Protein AF-A0A068YM11-F1 (afdb_monomer)

Structure (mmCIF, N/CA/C/O backbone):
data_AF-A0A068YM11-F1
#
_entry.id   AF-A0A068YM11-F1
#
loop_
_atom_site.group_PDB
_atom_site.id
_atom_site.type_symbol
_atom_site.label_atom_id
_atom_site.label_alt_id
_atom_site.label_comp_id
_atom_site.label_asym_id
_atom_site.label_entity_id
_atom_site.label_seq_id
_atom_site.pdbx_PDB_ins_code
_atom_site.Cartn_x
_atom_site.Cartn_y
_atom_site.Cartn_z
_atom_site.occupancy
_atom_site.B_iso_or_equiv
_atom_site.auth_seq_id
_atom_site.auth_comp_id
_atom_site.auth_asym_id
_atom_site.auth_atom_id
_atom_site.pdbx_PDB_model_num
ATOM 1 N N . MET A 1 1 ? 10.475 -31.196 48.886 1.00 46.16 1 MET A N 1
ATOM 2 C CA . MET A 1 1 ? 10.702 -30.711 47.508 1.00 46.16 1 MET A CA 1
ATOM 3 C C . MET A 1 1 ? 10.132 -31.759 46.570 1.00 46.16 1 MET A C 1
ATOM 5 O O . MET A 1 1 ? 10.694 -32.841 46.509 1.00 46.16 1 MET A O 1
ATOM 9 N N . GLN A 1 2 ? 8.994 -31.504 45.926 1.00 43.00 2 GLN A N 1
ATOM 10 C CA . GLN A 1 2 ? 8.419 -32.432 44.950 1.00 43.00 2 GLN A CA 1
ATOM 11 C C . GLN A 1 2 ? 8.172 -31.637 43.672 1.00 43.00 2 GLN A C 1
ATOM 13 O O . GLN A 1 2 ? 7.210 -30.885 43.563 1.00 43.00 2 GLN A O 1
ATOM 18 N N . ALA A 1 3 ? 9.143 -31.712 42.767 1.00 48.12 3 ALA A N 1
ATOM 19 C CA . ALA A 1 3 ? 9.030 -31.197 41.417 1.00 48.12 3 ALA A CA 1
ATOM 20 C C . ALA A 1 3 ? 8.606 -32.351 40.506 1.00 48.12 3 ALA A C 1
ATOM 22 O O . ALA A 1 3 ? 9.190 -33.431 40.579 1.00 48.12 3 ALA A O 1
ATOM 23 N N . GLY A 1 4 ? 7.628 -32.093 39.639 1.00 54.12 4 GLY A N 1
ATOM 24 C CA . GLY A 1 4 ? 7.378 -32.904 38.450 1.00 54.12 4 GLY A CA 1
ATOM 25 C C . GLY A 1 4 ? 5.959 -33.443 38.348 1.00 54.12 4 GLY A C 1
ATOM 26 O O . GLY A 1 4 ? 5.699 -34.546 38.807 1.00 54.12 4 GLY A O 1
ATOM 27 N N . LEU A 1 5 ? 5.071 -32.685 37.692 1.00 55.56 5 LEU A N 1
ATOM 28 C CA . LEU A 1 5 ? 3.928 -33.233 36.947 1.00 55.56 5 LEU A CA 1
ATOM 29 C C . LEU A 1 5 ? 3.303 -32.162 36.034 1.00 55.56 5 LEU A C 1
ATOM 31 O O . LEU A 1 5 ? 2.150 -31.779 36.179 1.00 55.56 5 LEU A O 1
ATOM 35 N N . PHE A 1 6 ? 4.084 -31.682 35.067 1.00 57.66 6 PHE A N 1
ATOM 36 C CA . PHE A 1 6 ? 3.531 -31.167 33.814 1.00 57.66 6 PHE A CA 1
ATOM 37 C C . PHE A 1 6 ? 4.327 -31.817 32.677 1.00 57.66 6 PHE A C 1
ATOM 39 O O . PHE A 1 6 ? 5.539 -31.603 32.617 1.00 57.66 6 PHE A O 1
ATOM 46 N N . PRO A 1 7 ? 3.714 -32.664 31.834 1.00 57.81 7 PRO A N 1
ATOM 47 C CA . PRO A 1 7 ? 4.395 -33.185 30.656 1.00 57.81 7 PRO A CA 1
ATOM 48 C C . PRO A 1 7 ? 4.742 -32.025 29.707 1.00 57.81 7 PRO A C 1
ATOM 50 O O . PR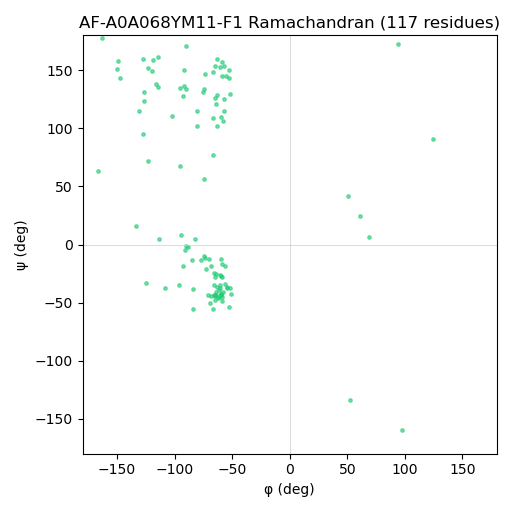O A 1 7 ? 3.884 -31.206 29.379 1.00 57.81 7 PRO A O 1
ATOM 53 N N . ASP A 1 8 ? 6.009 -31.948 29.283 1.00 63.31 8 ASP A N 1
ATOM 54 C CA . ASP A 1 8 ? 6.525 -31.014 28.263 1.00 63.31 8 ASP A CA 1
ATOM 55 C C . ASP A 1 8 ? 6.083 -31.463 26.860 1.00 63.31 8 ASP A C 1
ATOM 57 O O . ASP A 1 8 ? 6.889 -31.715 25.971 1.00 63.31 8 ASP A O 1
ATOM 61 N N . GLU A 1 9 ? 4.776 -31.611 26.655 1.00 63.03 9 GLU A N 1
ATOM 62 C CA . GLU A 1 9 ? 4.206 -31.870 25.335 1.00 63.03 9 GLU A CA 1
ATOM 63 C C . GLU A 1 9 ? 3.763 -30.547 24.719 1.00 63.03 9 GLU A C 1
ATOM 65 O O . GLU A 1 9 ? 2.580 -30.265 24.526 1.00 63.03 9 GLU A O 1
ATOM 70 N N . ARG A 1 10 ? 4.740 -29.693 24.396 1.00 62.41 10 ARG A N 1
ATOM 71 C CA . ARG A 1 10 ? 4.485 -28.631 23.422 1.00 62.41 10 ARG A CA 1
ATOM 72 C C . ARG A 1 10 ? 4.192 -29.315 22.086 1.00 62.41 10 ARG A C 1
ATOM 74 O O . ARG A 1 10 ? 5.062 -30.042 21.602 1.00 62.41 10 ARG A O 1
ATOM 81 N N . PRO A 1 11 ? 3.012 -29.107 21.473 1.00 62.53 11 PRO A N 1
ATOM 82 C CA . PRO A 1 11 ? 2.732 -29.692 20.174 1.00 62.53 11 PRO A CA 1
ATOM 83 C C . PRO A 1 11 ? 3.817 -29.229 19.205 1.00 62.53 11 PRO A C 1
ATOM 85 O O . PRO A 1 11 ? 4.086 -28.031 19.075 1.00 62.53 11 PRO A O 1
ATOM 88 N N . ALA A 1 12 ? 4.475 -30.186 18.555 1.00 69.69 12 ALA A N 1
ATOM 89 C CA . ALA A 1 12 ? 5.401 -29.878 17.486 1.00 69.69 12 ALA A CA 1
ATOM 90 C C . ALA A 1 12 ? 4.610 -29.134 16.405 1.00 69.69 12 ALA A C 1
ATOM 92 O O . ALA A 1 12 ? 3.753 -29.718 15.742 1.00 69.69 12 ALA A O 1
ATOM 93 N N . PHE A 1 13 ? 4.865 -27.834 16.243 1.00 68.94 13 PHE A N 1
ATOM 94 C CA . PHE A 1 13 ? 4.334 -27.093 15.108 1.00 68.94 13 PHE A CA 1
ATOM 95 C C . PHE A 1 13 ? 4.954 -27.707 13.856 1.00 68.94 13 PHE A C 1
ATOM 97 O O . PHE A 1 13 ? 6.130 -27.484 13.559 1.00 68.94 13 PHE A O 1
ATOM 104 N N . ALA A 1 14 ? 4.178 -28.539 13.159 1.00 74.50 14 ALA A N 1
ATOM 105 C CA . ALA A 1 14 ? 4.581 -29.093 11.881 1.00 74.50 14 ALA A CA 1
ATOM 106 C C . ALA A 1 14 ? 5.020 -27.935 10.983 1.00 74.50 14 ALA A C 1
ATOM 108 O O . ALA A 1 14 ? 4.313 -26.929 10.871 1.00 74.50 14 ALA A O 1
ATOM 109 N N . LYS A 1 15 ? 6.205 -28.056 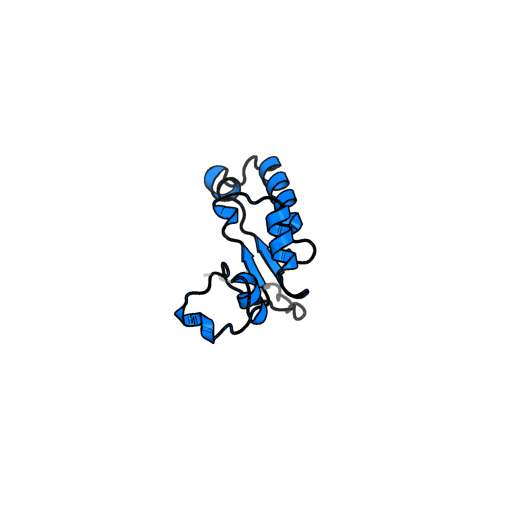10.377 1.00 71.81 15 LYS A N 1
ATOM 110 C CA . LYS A 1 15 ? 6.707 -27.044 9.449 1.00 71.81 15 LYS A CA 1
ATOM 111 C C . LYS A 1 15 ? 5.660 -26.895 8.339 1.00 71.81 15 LYS A C 1
ATOM 113 O O . LYS A 1 15 ? 5.429 -27.875 7.626 1.00 71.81 15 LYS A O 1
ATOM 118 N N . PRO A 1 16 ? 5.005 -25.728 8.199 1.00 65.44 16 PRO A N 1
ATOM 119 C CA . PRO A 1 16 ? 4.010 -25.559 7.157 1.00 65.44 16 PRO A CA 1
ATOM 120 C C . PRO A 1 16 ? 4.678 -25.765 5.791 1.00 65.44 16 PRO A C 1
ATOM 122 O O . PRO A 1 16 ? 5.891 -25.535 5.657 1.00 65.44 16 PRO A O 1
ATOM 125 N N . PRO A 1 17 ? 3.919 -26.207 4.773 1.00 66.44 17 PRO A N 1
ATOM 126 C CA . PRO A 1 17 ? 4.442 -26.286 3.417 1.00 66.44 17 PRO A CA 1
ATOM 127 C C . PRO A 1 17 ? 5.033 -24.924 3.018 1.00 66.44 17 PRO A C 1
ATOM 129 O O . PRO A 1 17 ? 4.579 -23.891 3.521 1.00 66.44 17 PRO A O 1
ATOM 132 N N . PRO A 1 18 ? 6.059 -24.892 2.150 1.00 66.06 18 PRO A N 1
ATOM 133 C CA . PRO A 1 18 ? 6.709 -23.646 1.769 1.00 66.06 18 PRO A CA 1
ATOM 134 C C . PRO A 1 18 ? 5.681 -22.683 1.165 1.00 66.06 18 PRO A C 1
ATOM 136 O O . PRO A 1 18 ? 5.217 -22.863 0.041 1.00 66.06 18 PRO A O 1
ATOM 139 N N . ALA A 1 19 ? 5.311 -21.659 1.933 1.00 72.81 19 ALA A N 1
ATOM 140 C CA . ALA A 1 19 ? 4.473 -20.573 1.458 1.00 72.81 19 ALA A CA 1
ATOM 141 C C . ALA A 1 19 ? 5.294 -19.671 0.531 1.00 72.81 19 ALA A C 1
ATOM 143 O O . ALA A 1 19 ? 6.497 -19.474 0.723 1.00 72.81 19 ALA A O 1
ATOM 144 N N . ARG A 1 20 ? 4.644 -19.089 -0.476 1.00 83.81 20 ARG A N 1
ATOM 145 C CA . ARG A 1 20 ? 5.282 -18.120 -1.369 1.00 83.81 20 ARG A CA 1
ATOM 146 C C . ARG A 1 20 ? 5.631 -16.856 -0.576 1.00 83.81 20 ARG A C 1
ATOM 148 O O . ARG A 1 20 ? 4.744 -16.102 -0.186 1.00 83.81 20 ARG A O 1
ATOM 155 N N . ILE A 1 21 ? 6.924 -16.639 -0.335 1.00 90.38 21 ILE A N 1
ATOM 156 C CA . ILE A 1 21 ? 7.425 -15.484 0.420 1.00 90.38 21 ILE A CA 1
ATOM 157 C C . ILE A 1 21 ? 7.362 -14.235 -0.462 1.00 90.38 21 ILE A C 1
ATOM 159 O O . ILE A 1 21 ? 7.828 -14.232 -1.606 1.00 90.38 21 ILE A O 1
ATOM 163 N N . ARG A 1 22 ? 6.801 -13.158 0.088 1.00 94.00 22 ARG A N 1
ATOM 164 C CA . ARG A 1 22 ? 6.802 -11.827 -0.522 1.00 94.00 22 ARG A CA 1
ATOM 165 C C .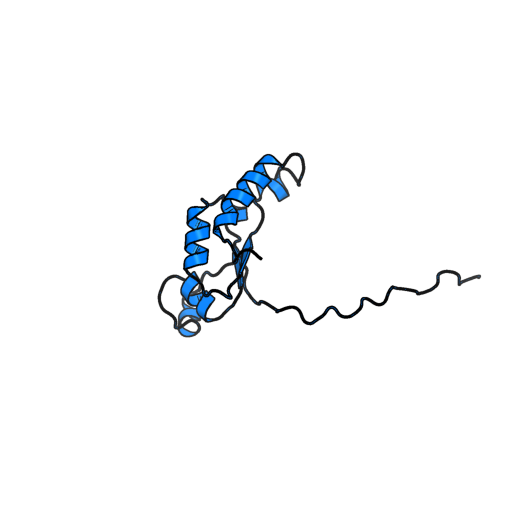 ARG A 1 22 ? 7.585 -10.869 0.362 1.00 94.00 22 ARG A C 1
ATOM 167 O O . ARG A 1 22 ? 7.474 -10.930 1.584 1.00 94.00 22 ARG A O 1
ATOM 174 N N . VAL A 1 23 ? 8.389 -10.014 -0.258 1.00 95.44 23 VAL A N 1
ATOM 175 C CA . VAL A 1 23 ? 9.250 -9.054 0.436 1.00 95.44 23 VAL A CA 1
ATOM 176 C C . VAL A 1 23 ? 8.963 -7.670 -0.112 1.00 95.44 23 VAL A C 1
ATOM 178 O O . VAL A 1 23 ? 8.919 -7.457 -1.326 1.00 95.44 23 VAL A O 1
ATOM 181 N N . GLY A 1 24 ? 8.762 -6.736 0.809 1.00 96.56 24 GLY A N 1
ATOM 182 C CA . GLY A 1 24 ? 8.300 -5.397 0.511 1.00 96.56 24 GLY A CA 1
ATOM 183 C C . GLY A 1 24 ? 8.540 -4.431 1.658 1.00 96.56 24 GLY A C 1
ATOM 184 O O . GLY A 1 24 ? 9.029 -4.802 2.724 1.00 96.56 24 GLY A O 1
ATOM 185 N N . CYS A 1 25 ? 8.179 -3.176 1.427 1.00 97.12 25 CYS A N 1
ATOM 186 C CA . CYS A 1 25 ? 8.352 -2.079 2.363 1.00 97.12 25 CYS A CA 1
ATOM 187 C C . CYS A 1 25 ? 7.007 -1.462 2.743 1.00 97.12 25 CYS A C 1
ATOM 189 O O . CYS A 1 25 ? 6.018 -1.525 2.009 1.00 97.12 25 CYS A O 1
ATOM 191 N N . ALA A 1 26 ? 7.030 -0.792 3.891 1.00 96.62 26 ALA A N 1
ATOM 192 C CA . ALA A 1 26 ? 6.009 0.122 4.368 1.00 96.62 26 ALA A CA 1
ATOM 193 C C . ALA A 1 26 ? 5.934 1.387 3.489 1.00 96.62 26 ALA A C 1
ATOM 195 O O . ALA A 1 26 ? 6.421 2.452 3.863 1.00 96.62 26 ALA A O 1
ATOM 196 N N . GLY A 1 27 ? 5.312 1.274 2.314 1.00 96.56 27 GLY A N 1
ATOM 197 C CA . GLY A 1 27 ? 5.266 2.312 1.283 1.00 96.56 27 GLY A CA 1
ATOM 198 C C . GLY A 1 27 ? 6.366 2.174 0.222 1.00 96.56 27 GLY A C 1
ATOM 199 O O . GLY A 1 27 ? 7.266 1.346 0.324 1.00 96.56 27 GLY A O 1
ATOM 200 N N . TRP A 1 28 ? 6.275 3.000 -0.824 1.00 97.56 28 TRP A N 1
ATOM 201 C CA . TRP A 1 28 ? 7.086 2.881 -2.049 1.00 97.56 28 TRP A CA 1
ATOM 202 C C . TRP A 1 28 ? 7.703 4.207 -2.516 1.00 97.56 28 TRP A C 1
ATOM 204 O O . TRP A 1 28 ? 8.112 4.338 -3.667 1.00 97.56 28 TRP A O 1
ATOM 214 N N . SER A 1 29 ? 7.749 5.231 -1.662 1.00 96.25 29 SER A N 1
ATOM 215 C CA . SER A 1 29 ? 8.425 6.484 -2.011 1.00 96.25 29 SER A CA 1
ATOM 216 C C . SER A 1 29 ? 9.924 6.245 -2.178 1.00 96.25 29 SER A C 1
ATOM 218 O O . SER A 1 29 ? 10.569 5.736 -1.268 1.00 96.25 29 SER A O 1
ATOM 220 N N . LEU A 1 30 ? 10.480 6.638 -3.326 1.00 95.19 30 LEU A N 1
ATOM 221 C CA . LEU A 1 30 ? 11.895 6.458 -3.642 1.00 95.19 30 LEU A CA 1
ATOM 222 C C . LEU A 1 30 ? 12.660 7.779 -3.463 1.00 95.19 30 LEU A C 1
ATOM 224 O O . LEU A 1 30 ? 12.483 8.694 -4.276 1.00 95.19 30 LEU A O 1
ATOM 228 N N . PRO A 1 31 ? 13.536 7.898 -2.446 1.00 94.56 31 PRO A N 1
ATOM 229 C CA . PRO A 1 31 ? 14.485 9.000 -2.348 1.00 94.56 31 PRO A CA 1
ATOM 230 C C . PRO A 1 31 ? 15.348 9.098 -3.606 1.00 94.56 31 PRO A C 1
ATOM 232 O O . PRO A 1 31 ? 15.733 8.076 -4.177 1.00 94.56 31 PRO A O 1
ATOM 235 N N . ARG A 1 32 ? 15.713 10.320 -4.011 1.00 93.81 32 ARG A N 1
ATOM 236 C CA . ARG A 1 32 ? 16.493 10.566 -5.239 1.00 93.81 32 ARG A CA 1
ATOM 237 C C . ARG A 1 32 ? 17.800 9.770 -5.291 1.00 93.81 32 ARG A C 1
ATOM 239 O O . ARG A 1 32 ? 18.151 9.262 -6.350 1.00 93.81 32 ARG A O 1
ATOM 246 N N . ALA A 1 33 ? 18.466 9.602 -4.149 1.00 96.19 33 ALA A N 1
ATOM 247 C CA . ALA A 1 33 ? 19.696 8.818 -4.030 1.00 96.19 33 ALA A CA 1
ATOM 248 C C . ALA A 1 33 ? 19.532 7.348 -4.466 1.00 96.19 33 ALA A C 1
ATOM 250 O O . ALA A 1 33 ? 20.483 6.743 -4.947 1.00 96.19 33 ALA A O 1
ATOM 251 N N . LEU A 1 34 ? 18.326 6.782 -4.348 1.00 93.75 34 LEU A N 1
ATOM 252 C CA . LEU A 1 34 ? 18.044 5.402 -4.739 1.00 93.75 34 LEU A CA 1
ATOM 253 C C . LEU A 1 34 ? 17.576 5.272 -6.189 1.00 93.75 34 LEU A C 1
ATOM 255 O O . LEU A 1 34 ? 17.392 4.156 -6.659 1.00 93.75 34 LEU A O 1
ATOM 259 N N . TRP A 1 35 ? 17.376 6.365 -6.932 1.00 93.56 35 TRP A N 1
ATOM 260 C CA . TRP A 1 35 ? 16.737 6.275 -8.245 1.00 93.56 35 TRP A CA 1
ATOM 261 C C . TRP A 1 35 ? 17.502 5.399 -9.243 1.00 93.56 35 TRP A C 1
ATOM 263 O O . TRP A 1 35 ? 16.864 4.682 -10.008 1.00 93.56 35 TRP A O 1
ATOM 273 N N . LEU A 1 36 ? 18.835 5.390 -9.198 1.00 94.19 36 LEU A N 1
ATOM 274 C CA . LEU A 1 36 ? 19.644 4.530 -10.066 1.00 94.19 36 LEU A CA 1
ATOM 275 C C . LEU A 1 36 ? 19.439 3.030 -9.779 1.00 94.19 36 LEU A C 1
ATOM 277 O O . LEU A 1 36 ? 19.542 2.218 -10.691 1.00 94.19 36 LEU A O 1
ATOM 281 N N . ALA A 1 37 ? 19.084 2.655 -8.544 1.00 95.19 37 ALA A N 1
ATOM 282 C CA . ALA A 1 37 ? 18.805 1.266 -8.169 1.00 95.19 37 ALA A CA 1
ATOM 283 C C . ALA A 1 37 ? 17.415 0.770 -8.630 1.00 95.19 37 ALA A C 1
ATOM 285 O O . ALA A 1 37 ? 17.158 -0.436 -8.627 1.00 95.19 37 ALA A O 1
ATOM 286 N N . PHE A 1 38 ? 16.534 1.684 -9.057 1.00 96.44 38 PHE A N 1
ATOM 287 C CA . PHE A 1 38 ? 15.193 1.402 -9.583 1.00 96.44 38 PHE A CA 1
ATOM 288 C C . PHE A 1 38 ? 15.064 2.002 -10.995 1.00 96.44 38 PHE A C 1
ATOM 290 O O . PHE A 1 38 ? 14.397 3.028 -11.172 1.00 96.44 38 PHE A O 1
ATOM 297 N N . PRO A 1 39 ? 15.733 1.409 -12.002 1.00 89.75 39 PRO A N 1
ATOM 298 C CA . PRO A 1 39 ? 15.936 2.031 -13.313 1.00 89.75 39 PRO A CA 1
ATOM 299 C C . PRO A 1 39 ? 14.680 2.068 -14.192 1.00 89.75 39 PRO A C 1
ATOM 301 O O . PRO A 1 39 ? 14.676 2.749 -15.213 1.00 89.75 39 PRO A O 1
ATOM 304 N N . ALA A 1 40 ? 13.615 1.355 -13.812 1.00 94.81 40 ALA A N 1
ATOM 305 C CA . ALA A 1 40 ? 12.337 1.441 -14.505 1.00 94.81 40 ALA A CA 1
ATOM 306 C C . ALA A 1 40 ? 11.816 2.892 -14.536 1.00 94.81 40 ALA A C 1
ATOM 308 O O . ALA A 1 40 ? 12.136 3.712 -13.668 1.00 94.81 40 ALA A O 1
ATOM 309 N N . ALA A 1 41 ? 11.008 3.202 -15.548 1.00 93.62 41 ALA A N 1
ATOM 310 C CA . ALA A 1 41 ? 10.357 4.497 -15.707 1.00 93.62 41 ALA A CA 1
ATOM 311 C C . ALA A 1 41 ? 8.974 4.526 -15.029 1.00 93.62 41 ALA A C 1
ATOM 313 O O . ALA A 1 41 ? 8.441 3.500 -14.605 1.00 93.62 41 ALA A O 1
ATOM 314 N N . GLY A 1 42 ? 8.382 5.719 -14.951 1.00 95.44 42 GLY A N 1
ATOM 315 C CA . GLY A 1 42 ? 7.033 5.928 -14.429 1.00 95.44 42 GLY A CA 1
ATOM 316 C C . GLY A 1 42 ? 6.996 6.376 -12.968 1.00 95.44 42 GLY A C 1
ATOM 317 O O . GLY A 1 42 ? 7.954 6.930 -12.424 1.00 95.44 42 GLY A O 1
ATOM 318 N N . THR A 1 43 ? 5.844 6.172 -12.338 1.00 97.31 43 THR A N 1
ATOM 319 C CA . THR A 1 43 ? 5.588 6.548 -10.943 1.00 97.31 43 THR A CA 1
ATOM 320 C C . THR A 1 43 ? 6.496 5.788 -9.976 1.00 97.31 43 THR A C 1
ATOM 322 O O . THR A 1 43 ? 6.986 4.703 -10.281 1.00 97.31 43 THR A O 1
ATOM 325 N N . HIS A 1 44 ? 6.674 6.304 -8.757 1.00 97.75 44 HIS A N 1
ATOM 326 C CA . HIS A 1 44 ? 7.430 5.596 -7.716 1.00 97.75 44 HIS A CA 1
ATOM 327 C C . HIS A 1 44 ? 6.943 4.155 -7.491 1.00 97.75 44 HIS A C 1
ATOM 329 O O . HIS A 1 44 ? 7.772 3.271 -7.312 1.00 97.75 44 HIS A O 1
ATOM 335 N N . LEU A 1 45 ? 5.629 3.904 -7.569 1.00 98.31 45 LEU A N 1
ATOM 336 C CA . LEU A 1 45 ? 5.068 2.559 -7.428 1.00 98.31 45 LEU A CA 1
ATOM 337 C C . LEU A 1 45 ? 5.504 1.628 -8.566 1.00 98.31 45 LEU A C 1
ATOM 339 O O . LEU A 1 45 ? 5.964 0.527 -8.294 1.00 98.31 45 LEU A O 1
ATOM 343 N N . GLN A 1 46 ? 5.412 2.074 -9.823 1.00 98.31 46 GLN A N 1
ATOM 344 C CA . GLN A 1 46 ? 5.844 1.279 -10.984 1.00 98.31 46 GLN A CA 1
ATOM 345 C C . GLN A 1 46 ? 7.329 0.922 -10.886 1.00 98.31 46 GLN A C 1
ATOM 347 O O . GLN A 1 46 ? 7.726 -0.223 -11.092 1.00 98.31 46 GLN A O 1
ATOM 352 N N . ARG A 1 47 ? 8.147 1.901 -10.494 1.00 98.00 47 ARG A N 1
ATOM 353 C CA . ARG A 1 47 ? 9.590 1.723 -10.314 1.00 98.00 47 ARG A CA 1
ATOM 354 C C . ARG A 1 47 ? 9.912 0.750 -9.190 1.00 98.00 47 ARG A C 1
ATOM 356 O O . ARG A 1 47 ? 10.754 -0.126 -9.358 1.00 98.00 47 ARG A O 1
ATOM 363 N N . TYR A 1 48 ? 9.220 0.887 -8.065 1.00 98.19 48 TYR A N 1
ATOM 364 C CA . TYR A 1 48 ? 9.341 0.005 -6.912 1.00 98.19 48 TYR A CA 1
ATOM 365 C C . TYR A 1 48 ? 8.929 -1.440 -7.246 1.00 98.19 48 TYR A C 1
ATOM 367 O O . TYR A 1 48 ? 9.658 -2.385 -6.939 1.00 98.19 48 TYR A O 1
ATOM 375 N N . ALA A 1 49 ? 7.802 -1.609 -7.940 1.00 97.81 49 ALA A N 1
ATOM 376 C CA . ALA A 1 49 ? 7.248 -2.904 -8.329 1.00 97.81 49 ALA A CA 1
ATOM 377 C C . ALA A 1 49 ? 8.059 -3.637 -9.411 1.00 97.81 49 ALA A C 1
ATOM 379 O O . ALA A 1 49 ? 7.869 -4.830 -9.618 1.00 97.81 49 ALA A O 1
ATOM 380 N N . ALA A 1 50 ? 9.006 -2.957 -10.064 1.00 96.38 50 ALA A N 1
ATOM 381 C CA . ALA A 1 50 ? 10.001 -3.604 -10.916 1.00 96.38 50 ALA A CA 1
ATOM 382 C C . ALA A 1 50 ? 11.099 -4.337 -10.114 1.00 96.38 50 ALA A C 1
ATOM 384 O O . ALA A 1 50 ? 11.915 -5.047 -10.701 1.00 96.38 50 ALA A O 1
ATOM 385 N N . ARG A 1 51 ? 11.161 -4.154 -8.784 1.00 96.00 51 ARG A N 1
ATOM 386 C CA . ARG A 1 51 ? 12.209 -4.733 -7.925 1.00 96.00 51 ARG A CA 1
ATOM 387 C C . ARG A 1 51 ? 11.685 -5.567 -6.761 1.00 96.00 51 ARG A C 1
ATOM 389 O O . ARG A 1 51 ? 12.334 -6.544 -6.399 1.00 96.00 51 ARG A O 1
ATOM 396 N N . PHE A 1 52 ? 10.538 -5.198 -6.201 1.00 97.12 52 PHE A N 1
ATOM 397 C CA . PHE A 1 52 ? 9.869 -5.923 -5.121 1.00 97.12 52 PHE A CA 1
ATOM 398 C C . PHE A 1 52 ? 8.537 -6.499 -5.590 1.00 97.12 52 PHE A C 1
ATOM 400 O O . PHE A 1 52 ? 7.980 -6.051 -6.588 1.00 97.12 52 PHE A O 1
ATOM 407 N N . ASN A 1 53 ? 8.017 -7.477 -4.847 1.00 96.88 53 ASN A N 1
ATOM 408 C CA . ASN A 1 53 ? 6.748 -8.144 -5.147 1.00 96.88 53 ASN A CA 1
ATOM 409 C C . ASN A 1 53 ? 5.654 -7.876 -4.103 1.00 96.88 53 ASN A C 1
ATOM 411 O O . ASN A 1 53 ? 4.572 -8.457 -4.199 1.00 96.88 53 ASN A O 1
ATOM 415 N N . ALA A 1 54 ? 5.918 -7.019 -3.115 1.00 98.31 54 ALA A N 1
ATOM 416 C CA . ALA A 1 54 ? 4.888 -6.532 -2.216 1.00 98.31 54 ALA A CA 1
ATOM 417 C C . ALA A 1 54 ? 5.161 -5.119 -1.697 1.00 98.31 54 ALA A C 1
ATOM 419 O O . ALA A 1 54 ? 6.307 -4.674 -1.664 1.00 98.31 54 ALA A O 1
ATOM 420 N N . ALA A 1 55 ? 4.113 -4.425 -1.259 1.00 98.62 55 ALA A N 1
ATOM 421 C CA . ALA A 1 55 ? 4.221 -3.193 -0.480 1.00 98.62 55 ALA A CA 1
ATOM 422 C C . ALA A 1 55 ? 3.030 -3.026 0.466 1.00 98.62 55 ALA A C 1
ATOM 424 O O . ALA A 1 55 ? 1.914 -3.433 0.158 1.00 98.62 55 ALA A O 1
ATOM 425 N N . GLU A 1 56 ? 3.248 -2.352 1.589 1.00 98.62 56 GLU A N 1
ATOM 426 C CA . GLU A 1 56 ? 2.163 -1.956 2.484 1.00 98.62 56 GLU A CA 1
ATOM 427 C C . GLU A 1 56 ? 1.667 -0.545 2.146 1.00 98.62 56 GLU A C 1
ATOM 429 O O . GLU A 1 56 ? 2.430 0.426 2.093 1.00 98.62 56 GLU A O 1
ATOM 434 N N . ILE A 1 57 ? 0.357 -0.413 1.957 1.00 98.62 57 ILE A N 1
ATOM 435 C CA . ILE A 1 57 ? -0.332 0.870 1.863 1.00 98.62 57 ILE A CA 1
ATOM 436 C C . ILE A 1 57 ? -0.553 1.386 3.284 1.00 98.62 57 ILE A C 1
ATOM 438 O O . ILE A 1 57 ? -1.474 0.971 3.983 1.00 98.62 57 ILE A O 1
ATOM 442 N N . ASN A 1 58 ? 0.290 2.331 3.697 1.00 97.31 58 ASN A N 1
ATOM 443 C CA . ASN A 1 58 ? 0.203 2.970 5.014 1.00 97.31 58 ASN A CA 1
ATOM 444 C C . ASN A 1 58 ? -0.612 4.255 5.046 1.00 97.31 58 ASN A C 1
ATOM 446 O O . ASN A 1 58 ? -1.028 4.712 6.107 1.00 97.31 58 ASN A O 1
ATOM 450 N N . SER A 1 59 ? -0.833 4.871 3.889 1.00 97.81 59 SER A N 1
ATOM 451 C CA . SER A 1 59 ? -1.543 6.146 3.810 1.00 97.81 59 SER A CA 1
ATOM 452 C C . SER A 1 59 ? -3.017 6.029 4.223 1.00 97.81 59 SER A C 1
ATOM 454 O O . SER A 1 59 ? -3.567 7.015 4.711 1.00 97.81 59 SER A O 1
ATOM 456 N N . SER A 1 60 ? -3.611 4.834 4.115 1.00 97.38 60 SER A N 1
ATOM 457 C CA . SER A 1 60 ? -4.957 4.492 4.606 1.00 97.38 60 SER A CA 1
ATOM 458 C C . SER A 1 60 ? -5.115 4.663 6.119 1.00 97.38 60 SER A C 1
ATOM 460 O O . SER A 1 60 ? -6.208 4.954 6.597 1.00 97.38 60 SER A O 1
ATOM 462 N N . PHE A 1 61 ? -4.020 4.550 6.881 1.00 98.31 61 PHE A N 1
ATOM 463 C CA . PHE A 1 61 ? -4.022 4.819 8.319 1.00 98.31 61 PHE A CA 1
ATOM 464 C C . PHE A 1 61 ? -4.420 6.268 8.621 1.00 98.31 61 PHE A C 1
ATOM 466 O O . PHE A 1 61 ? -5.114 6.529 9.602 1.00 98.31 61 PHE A O 1
ATOM 473 N N . TYR A 1 62 ? -3.984 7.209 7.780 1.00 96.88 62 TYR A N 1
ATOM 474 C CA . TYR A 1 62 ? -4.153 8.644 8.007 1.00 96.88 62 TYR A CA 1
ATOM 475 C C . TYR A 1 62 ? -5.367 9.227 7.291 1.00 96.88 62 TYR A C 1
ATOM 477 O O . TYR A 1 62 ? -5.981 10.158 7.805 1.00 96.88 62 TYR A O 1
ATOM 485 N N . ARG A 1 63 ? -5.696 8.716 6.101 1.00 95.69 63 ARG A N 1
ATOM 486 C CA . ARG A 1 63 ? -6.825 9.190 5.300 1.00 95.69 63 ARG A CA 1
ATOM 487 C C . ARG A 1 63 ? -7.445 8.050 4.493 1.00 95.69 63 ARG A C 1
ATOM 489 O O . ARG A 1 63 ? -6.692 7.227 3.973 1.00 95.69 63 ARG A O 1
ATOM 496 N N . PRO A 1 64 ? -8.776 8.021 4.328 1.00 95.81 64 PRO A N 1
ATOM 497 C CA . PRO A 1 64 ? -9.407 7.088 3.407 1.00 95.81 64 PRO A CA 1
ATOM 498 C C . PRO A 1 64 ? -8.991 7.397 1.964 1.00 95.81 64 PRO A C 1
ATOM 500 O O . PRO A 1 64 ? -8.684 8.541 1.613 1.00 95.81 64 PRO A O 1
ATOM 503 N N . HIS A 1 65 ? -9.016 6.369 1.120 1.00 98.06 65 HIS A N 1
ATOM 504 C CA . HIS A 1 65 ? -8.846 6.510 -0.324 1.00 98.06 65 HIS A CA 1
ATOM 505 C C . HIS A 1 65 ? -10.088 5.986 -1.022 1.00 98.06 65 HIS A C 1
ATOM 507 O O . HIS A 1 65 ? -10.722 5.044 -0.559 1.00 98.06 65 HIS A O 1
ATOM 513 N N . G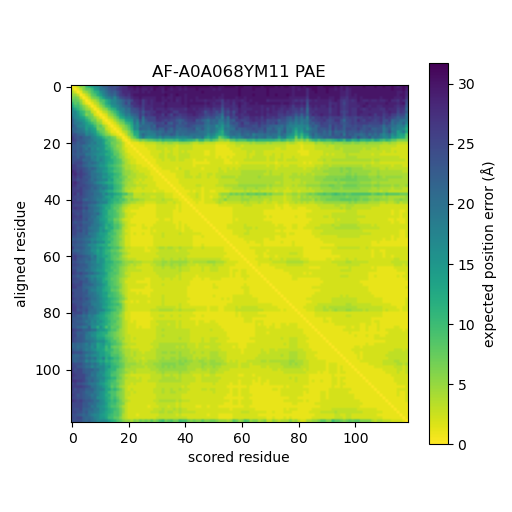LN A 1 66 ? -10.404 6.569 -2.172 1.00 98.19 66 GLN A N 1
ATOM 514 C CA . GLN A 1 66 ? -11.458 6.045 -3.032 1.00 98.19 66 GLN A CA 1
ATOM 515 C C . GLN A 1 66 ? -11.060 4.678 -3.596 1.00 98.19 66 GLN A C 1
ATOM 517 O O . GLN A 1 66 ? -9.885 4.451 -3.893 1.00 98.19 66 GLN A O 1
ATOM 522 N N . ASN A 1 67 ? -12.042 3.804 -3.827 1.00 98.56 67 ASN A N 1
ATOM 523 C CA . ASN A 1 67 ? -11.826 2.493 -4.450 1.00 98.56 67 ASN A CA 1
ATOM 524 C C . ASN A 1 67 ? -11.025 2.600 -5.768 1.00 98.56 67 ASN A C 1
ATOM 526 O O . ASN A 1 67 ? -10.042 1.888 -5.966 1.00 98.56 67 ASN A O 1
ATOM 530 N N . ALA A 1 68 ? -11.346 3.589 -6.610 1.00 98.69 68 ALA A N 1
ATOM 531 C CA . ALA A 1 68 ? -10.638 3.844 -7.867 1.00 98.69 68 ALA A CA 1
ATOM 532 C C . ALA A 1 68 ? -9.133 4.142 -7.691 1.00 98.69 68 ALA A C 1
ATOM 534 O O . ALA A 1 68 ? -8.334 3.874 -8.591 1.00 98.69 68 ALA A O 1
ATOM 535 N N . THR A 1 69 ? -8.719 4.684 -6.541 1.00 98.62 69 THR A N 1
ATOM 536 C CA . THR A 1 69 ? -7.299 4.892 -6.223 1.00 98.62 69 THR A CA 1
ATOM 537 C C . THR A 1 69 ? -6.592 3.556 -6.012 1.00 98.62 69 THR A C 1
ATOM 539 O O . THR A 1 69 ? -5.514 3.349 -6.568 1.00 98.62 69 THR A O 1
ATOM 542 N N . TYR A 1 70 ? -7.215 2.637 -5.269 1.00 98.81 70 TYR A N 1
ATOM 543 C CA . TYR A 1 70 ? -6.706 1.278 -5.085 1.00 98.81 70 TYR A CA 1
ATOM 544 C C . TYR A 1 70 ? -6.627 0.523 -6.415 1.00 98.81 70 TYR A C 1
ATOM 546 O O . TYR A 1 70 ? -5.575 -0.031 -6.734 1.00 98.81 70 TYR A O 1
ATOM 554 N N . ALA A 1 71 ? -7.675 0.602 -7.239 1.00 98.81 71 ALA A N 1
ATOM 555 C CA . ALA A 1 71 ? -7.692 -0.000 -8.574 1.00 98.81 71 ALA A CA 1
ATOM 556 C C . ALA A 1 71 ? -6.559 0.518 -9.470 1.00 98.81 71 ALA A C 1
ATOM 558 O O . ALA A 1 71 ? -5.880 -0.256 -10.147 1.00 98.81 71 ALA A O 1
ATOM 559 N N . ARG A 1 72 ? -6.276 1.825 -9.425 1.00 98.75 72 ARG A N 1
ATOM 560 C CA . ARG A 1 72 ? -5.148 2.408 -10.162 1.00 98.75 72 ARG A CA 1
AT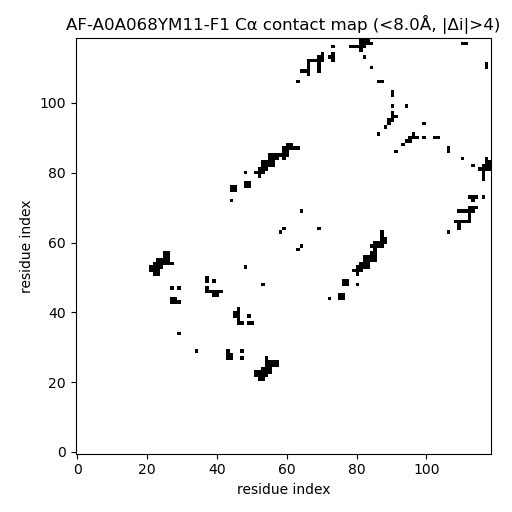OM 561 C C . ARG A 1 72 ? -3.804 1.871 -9.674 1.00 98.75 72 ARG A C 1
ATOM 563 O O . ARG A 1 72 ? -2.928 1.613 -10.499 1.00 98.75 72 ARG A O 1
ATOM 570 N N . TRP A 1 73 ? -3.615 1.706 -8.364 1.00 98.69 73 TRP A N 1
ATOM 571 C CA . TRP A 1 73 ? -2.387 1.113 -7.827 1.00 98.69 73 TRP A CA 1
ATOM 572 C C . TRP A 1 73 ? -2.231 -0.347 -8.250 1.00 98.69 73 TRP A C 1
ATOM 574 O O . TRP A 1 73 ? -1.155 -0.718 -8.715 1.00 98.69 73 TRP A O 1
ATOM 584 N N . ALA A 1 74 ? -3.300 -1.142 -8.188 1.00 98.75 74 ALA A N 1
ATOM 585 C CA . ALA A 1 74 ? -3.292 -2.531 -8.637 1.00 98.75 74 ALA A CA 1
ATOM 586 C C . ALA A 1 74 ? -2.939 -2.675 -10.128 1.00 98.75 74 ALA A C 1
ATOM 588 O O . ALA A 1 74 ? -2.111 -3.514 -10.492 1.00 98.75 74 ALA A O 1
ATOM 589 N N . ALA A 1 75 ? -3.494 -1.808 -10.978 1.00 98.56 75 ALA A N 1
ATOM 590 C CA . ALA A 1 75 ? -3.192 -1.769 -12.409 1.00 98.56 75 ALA A CA 1
ATOM 591 C C . ALA A 1 75 ? -1.759 -1.295 -12.724 1.00 98.56 75 ALA A C 1
ATOM 593 O O . ALA A 1 75 ? -1.257 -1.524 -13.820 1.00 98.56 75 ALA A O 1
ATOM 594 N N . SER A 1 76 ? -1.085 -0.636 -11.776 1.00 98.25 76 SER A N 1
ATOM 595 C CA . SER A 1 76 ? 0.254 -0.059 -11.974 1.00 98.25 76 SER A CA 1
ATOM 596 C C . SER A 1 76 ? 1.402 -1.025 -11.666 1.00 98.25 76 SER A C 1
ATOM 598 O O . SER A 1 76 ? 2.563 -0.639 -11.788 1.00 98.25 76 SER A O 1
ATOM 600 N N . VAL A 1 77 ? 1.109 -2.249 -11.226 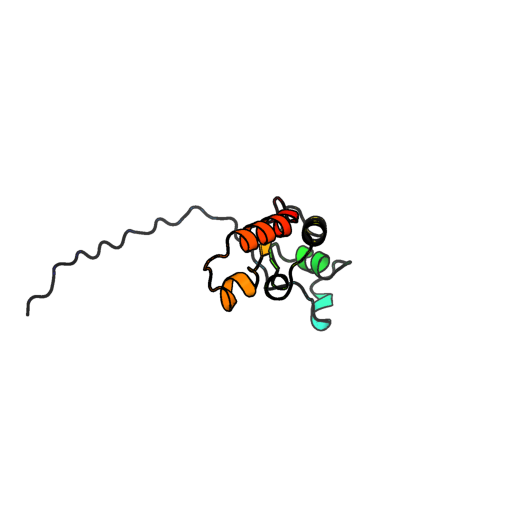1.00 98.50 77 VAL A N 1
ATOM 601 C CA . VAL A 1 77 ? 2.116 -3.225 -10.783 1.00 98.50 77 VAL A CA 1
ATOM 602 C C . VAL A 1 77 ? 1.952 -4.567 -11.507 1.00 98.50 77 VAL A C 1
ATOM 604 O O . VAL A 1 77 ? 0.860 -4.844 -12.006 1.00 98.50 77 VAL A O 1
ATOM 607 N N . PRO A 1 78 ? 2.987 -5.429 -11.563 1.00 97.44 78 PRO A N 1
ATOM 608 C CA . PRO A 1 78 ? 2.886 -6.766 -12.156 1.00 97.44 78 PRO A CA 1
ATOM 609 C C . PRO A 1 78 ? 1.826 -7.645 -11.484 1.00 97.44 78 PRO A C 1
ATOM 611 O O . PRO A 1 78 ? 1.462 -7.426 -10.329 1.00 97.44 78 PRO A O 1
ATOM 614 N N . GLU A 1 79 ? 1.318 -8.650 -12.197 1.00 96.12 79 GLU A N 1
ATOM 615 C CA . GLU A 1 79 ? 0.276 -9.572 -11.711 1.00 96.12 79 GLU A CA 1
ATOM 616 C C . GLU A 1 79 ? 0.647 -10.257 -10.387 1.00 96.12 79 GLU A C 1
ATOM 618 O O . GLU A 1 79 ? -0.186 -10.396 -9.503 1.00 96.12 79 GLU A O 1
ATOM 623 N N . ASN A 1 80 ? 1.921 -10.605 -10.208 1.00 94.81 80 ASN A N 1
ATOM 624 C CA . ASN A 1 80 ? 2.423 -11.294 -9.021 1.00 94.81 80 ASN A CA 1
ATOM 625 C C . ASN A 1 80 ? 2.726 -10.374 -7.820 1.00 94.81 80 ASN A C 1
ATOM 627 O O . ASN A 1 80 ? 3.279 -10.870 -6.829 1.00 94.81 80 ASN A O 1
ATOM 631 N N . PHE A 1 81 ? 2.417 -9.077 -7.918 1.00 97.94 81 PHE A N 1
ATOM 632 C CA . PHE A 1 81 ? 2.631 -8.080 -6.871 1.00 97.94 81 PHE A CA 1
ATOM 633 C C . PHE A 1 81 ? 1.415 -7.981 -5.953 1.00 97.94 81 PHE A C 1
ATOM 635 O O . PHE A 1 81 ? 0.292 -7.866 -6.437 1.00 97.94 81 PHE A O 1
ATOM 642 N N . HIS A 1 82 ? 1.643 -7.961 -4.640 1.00 98.19 82 HIS A N 1
ATOM 643 C CA . HIS A 1 82 ? 0.568 -7.889 -3.651 1.00 98.19 82 HIS A CA 1
ATOM 644 C C . HIS A 1 82 ? 0.719 -6.696 -2.710 1.00 98.19 82 HIS A C 1
ATOM 646 O O . HIS A 1 82 ? 1.816 -6.221 -2.423 1.00 98.19 82 HIS A O 1
ATOM 652 N N . PHE A 1 83 ? -0.405 -6.216 -2.208 1.00 98.75 83 PHE A N 1
ATOM 653 C CA . PHE A 1 83 ? -0.470 -5.145 -1.239 1.00 98.75 83 PHE A CA 1
ATOM 654 C C . PHE A 1 83 ? -1.030 -5.661 0.076 1.00 98.75 83 PHE A C 1
ATOM 656 O O . PHE A 1 83 ? -2.071 -6.318 0.106 1.00 98.75 83 PHE A O 1
ATOM 663 N N . SER A 1 84 ? -0.390 -5.265 1.171 1.00 98.25 84 SER A N 1
ATOM 664 C CA . SER A 1 84 ? -1.066 -5.183 2.461 1.00 98.25 84 SER A CA 1
ATOM 665 C C . SER A 1 84 ? -1.623 -3.771 2.641 1.00 98.25 84 SER A C 1
ATOM 667 O O . SER A 1 84 ? -1.085 -2.799 2.106 1.00 98.25 84 SER A O 1
ATOM 669 N N . VAL A 1 85 ? -2.725 -3.631 3.376 1.00 98.44 85 VAL A N 1
ATOM 670 C CA . VAL A 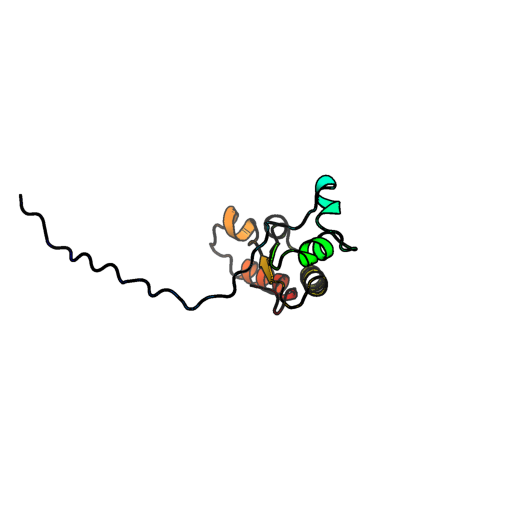1 85 ? -3.367 -2.330 3.603 1.00 98.44 85 VAL A CA 1
ATOM 671 C C . VAL A 1 85 ? -3.548 -2.116 5.091 1.00 98.44 85 VAL A C 1
ATOM 673 O O . VAL A 1 85 ? -4.185 -2.916 5.774 1.00 98.44 85 VAL A O 1
ATOM 676 N N . LYS A 1 86 ? -2.997 -1.018 5.606 1.00 98.38 86 LYS A N 1
ATOM 677 C CA . LYS A 1 86 ? -3.103 -0.692 7.024 1.00 98.38 86 LYS A CA 1
ATOM 678 C C . LYS A 1 86 ? -4.508 -0.200 7.353 1.00 98.38 86 LYS A C 1
ATOM 680 O O . LYS A 1 86 ? -5.039 0.668 6.658 1.00 98.38 86 LYS A O 1
ATOM 685 N N . LEU A 1 87 ? -5.090 -0.712 8.435 1.00 98.19 87 LEU A N 1
ATOM 686 C CA . LEU A 1 87 ? -6.392 -0.247 8.912 1.00 98.19 87 LEU A CA 1
ATOM 687 C C . LEU A 1 87 ? -6.366 1.258 9.243 1.00 98.19 87 LEU A C 1
ATOM 689 O O . LEU A 1 87 ? -5.364 1.743 9.781 1.00 98.19 87 LEU A O 1
ATOM 693 N N . PRO A 1 88 ? -7.468 1.992 9.007 1.00 98.56 88 PRO A N 1
ATOM 694 C CA . PRO A 1 88 ? -7.613 3.379 9.433 1.00 98.56 88 PRO A CA 1
ATOM 695 C C . PRO A 1 88 ? -7.323 3.591 10.927 1.00 98.56 88 PRO A C 1
ATOM 697 O O . PRO A 1 88 ? -7.713 2.787 11.784 1.00 98.56 88 PRO A O 1
ATOM 700 N N . ARG A 1 89 ? -6.694 4.726 11.266 1.00 98.50 89 ARG A N 1
ATOM 701 C CA . ARG A 1 89 ? -6.437 5.136 12.659 1.00 98.50 89 ARG A CA 1
ATOM 702 C C . ARG A 1 89 ? -7.723 5.211 13.479 1.00 98.50 89 ARG A C 1
ATOM 704 O O . ARG A 1 89 ? -7.702 4.896 14.667 1.00 98.50 89 ARG A O 1
ATOM 711 N N . THR A 1 90 ? -8.836 5.594 12.858 1.00 98.25 90 THR A N 1
ATOM 712 C CA . THR A 1 90 ? -10.142 5.651 13.521 1.00 98.25 90 THR A CA 1
ATOM 713 C C . THR A 1 90 ? -10.568 4.295 14.067 1.00 98.25 90 THR A C 1
ATOM 715 O O . THR A 1 90 ? -10.985 4.223 15.217 1.00 98.25 90 THR A O 1
ATOM 718 N N . ILE A 1 91 ? -10.365 3.215 13.312 1.00 98.38 91 ILE A N 1
ATOM 719 C CA . ILE A 1 91 ? -10.730 1.860 13.744 1.00 98.38 91 ILE A CA 1
ATOM 720 C C . ILE A 1 91 ? -9.815 1.393 14.882 1.00 98.38 91 ILE A C 1
ATOM 722 O O . ILE A 1 91 ? -10.275 0.957 15.935 1.00 98.38 91 ILE A O 1
ATOM 726 N N . THR A 1 92 ? -8.501 1.511 14.691 1.00 98.19 92 THR A N 1
ATOM 727 C CA . THR A 1 92 ? -7.516 0.887 15.591 1.00 98.19 92 THR A CA 1
ATOM 728 C C . THR A 1 92 ? -7.196 1.710 16.839 1.00 98.19 92 THR A C 1
ATOM 730 O O . THR A 1 92 ? -7.018 1.138 17.908 1.00 98.19 92 THR A O 1
ATOM 733 N N . HIS A 1 93 ? -7.119 3.039 16.734 1.00 98.25 93 HIS A N 1
ATOM 734 C CA . HIS A 1 93 ? -6.649 3.907 17.822 1.00 98.25 93 HIS A CA 1
ATOM 735 C C . HIS A 1 93 ? -7.765 4.723 18.476 1.00 98.25 93 HIS A C 1
ATOM 737 O O . HIS A 1 93 ? -7.715 4.935 19.682 1.00 98.25 93 HIS A O 1
ATOM 743 N N . GLN A 1 94 ? -8.743 5.208 17.703 1.00 98.06 94 GLN A N 1
ATOM 744 C CA . GLN A 1 94 ? -9.824 6.043 18.250 1.00 98.06 94 GLN A CA 1
ATOM 745 C C . GLN A 1 94 ? -10.939 5.170 18.832 1.00 98.06 94 GLN A C 1
ATOM 747 O O . GLN A 1 94 ? -11.244 5.274 20.013 1.00 98.06 94 GLN A O 1
ATOM 752 N N . GLN A 1 95 ? -11.487 4.260 18.025 1.00 97.81 95 GLN A N 1
ATOM 753 C CA . GLN A 1 95 ? -12.546 3.336 18.437 1.00 97.81 95 GLN A CA 1
ATOM 754 C C . GLN A 1 95 ? -12.013 2.068 19.112 1.00 97.81 95 GLN A C 1
ATOM 756 O O . GLN A 1 95 ? -12.774 1.322 19.722 1.00 97.81 95 GLN A O 1
ATOM 761 N N . ARG A 1 96 ? -10.700 1.808 19.015 1.00 98.00 96 ARG A N 1
ATOM 762 C CA . ARG A 1 96 ? -10.025 0.658 19.646 1.00 98.00 96 ARG A CA 1
ATOM 763 C C . ARG A 1 96 ? -10.731 -0.671 19.349 1.00 98.00 96 ARG A C 1
ATOM 765 O O . ARG A 1 96 ? -10.854 -1.520 20.226 1.00 98.00 96 ARG A O 1
ATOM 772 N N . LEU A 1 97 ? -11.169 -0.832 18.098 1.00 97.81 97 LEU A N 1
ATOM 773 C CA . LEU A 1 97 ? -11.890 -1.997 17.575 1.00 97.81 97 LEU A CA 1
ATOM 774 C C . LEU A 1 97 ? -13.324 -2.196 18.111 1.00 97.81 97 LEU A C 1
ATOM 776 O O . LEU A 1 97 ? -13.955 -3.193 17.773 1.00 97.81 97 LEU A O 1
ATOM 780 N N . ALA A 1 98 ? -13.877 -1.265 18.894 1.00 98.31 98 ALA A N 1
ATOM 781 C CA . ALA A 1 98 ? -15.253 -1.339 19.388 1.00 98.31 98 ALA A CA 1
ATOM 782 C C . ALA A 1 98 ? -16.233 -0.624 18.442 1.00 98.31 98 ALA A C 1
ATOM 784 O O . ALA A 1 98 ? -15.946 0.465 17.953 1.00 98.31 98 ALA A O 1
ATOM 785 N N . GLY A 1 99 ? -17.394 -1.229 18.163 1.00 97.88 99 GLY A N 1
ATOM 786 C CA . GLY A 1 99 ? -18.458 -0.588 17.371 1.00 97.88 99 GLY A CA 1
ATOM 787 C C . GLY A 1 99 ? -18.062 -0.199 15.936 1.00 97.88 99 GLY A C 1
ATOM 788 O O . GLY A 1 99 ? -18.640 0.719 15.366 1.00 97.88 99 GLY A O 1
ATOM 789 N N . CYS A 1 100 ? -17.062 -0.866 15.351 1.00 98.19 100 CYS A N 1
ATOM 790 C CA . CYS A 1 100 ? -16.440 -0.460 14.085 1.00 98.19 100 CYS A CA 1
ATOM 791 C C . CYS A 1 100 ? -17.014 -1.127 12.828 1.00 98.19 100 CYS A C 1
ATOM 793 O O . CYS A 1 100 ? -16.414 -0.962 11.772 1.00 98.19 100 CYS A O 1
ATOM 795 N N . ALA A 1 101 ? -18.113 -1.884 12.911 1.00 98.12 101 ALA A N 1
ATOM 796 C CA . ALA A 1 101 ? -18.605 -2.695 11.789 1.00 98.12 101 ALA A CA 1
ATOM 797 C C . ALA A 1 101 ? -18.766 -1.876 10.493 1.00 98.12 101 ALA A C 1
ATOM 799 O O . ALA A 1 101 ? -18.095 -2.172 9.513 1.00 98.12 101 ALA A O 1
ATOM 800 N N . GLY A 1 102 ? -19.507 -0.762 10.531 1.00 98.31 102 GLY A N 1
ATOM 801 C CA . GLY A 1 102 ? -19.684 0.090 9.345 1.00 98.31 102 GLY A CA 1
ATOM 802 C C . GLY A 1 102 ? -18.383 0.721 8.8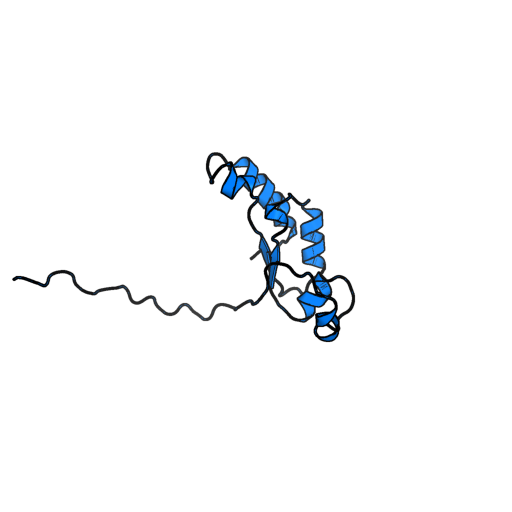28 1.00 98.31 102 GLY A C 1
ATOM 803 O O . GLY A 1 102 ? -18.163 0.789 7.626 1.00 98.31 102 GLY A O 1
ATOM 804 N N . LEU A 1 103 ? -17.465 1.114 9.723 1.00 97.81 103 LEU A N 1
ATOM 805 C CA . LEU A 1 103 ? -16.150 1.635 9.317 1.00 97.81 103 LEU A CA 1
ATOM 806 C C . LEU A 1 103 ? -15.293 0.564 8.634 1.00 97.81 103 LEU A C 1
ATOM 808 O O . LEU A 1 103 ? -14.490 0.877 7.754 1.00 97.81 103 LEU A O 1
ATOM 812 N N . LEU A 1 104 ? -15.420 -0.685 9.082 1.00 97.94 104 LEU A N 1
ATOM 813 C CA . LEU A 1 104 ? -14.732 -1.818 8.488 1.00 97.94 104 LEU A CA 1
ATOM 814 C C . LEU A 1 104 ? -15.328 -2.149 7.118 1.00 97.94 104 LEU A C 1
ATOM 816 O O . LEU A 1 104 ? -14.555 -2.339 6.183 1.00 97.94 104 LEU A O 1
ATOM 820 N N . ASP A 1 105 ? -16.655 -2.142 6.982 1.00 98.31 105 ASP A N 1
ATOM 821 C CA . ASP A 1 105 ? -17.348 -2.364 5.708 1.00 98.31 105 ASP A CA 1
ATOM 822 C C . ASP A 1 105 ? -16.922 -1.323 4.662 1.00 98.31 105 ASP A C 1
ATOM 824 O O . ASP A 1 105 ? -16.494 -1.683 3.563 1.00 98.31 105 ASP A O 1
ATOM 828 N N . ASP A 1 106 ? -16.923 -0.038 5.033 1.00 98.12 106 ASP A N 1
ATOM 829 C CA . ASP A 1 106 ? -16.450 1.051 4.172 1.00 98.12 106 ASP A CA 1
ATOM 830 C C . ASP A 1 106 ? -14.984 0.855 3.761 1.00 98.12 106 ASP A C 1
ATOM 832 O O . ASP A 1 106 ? -14.619 1.014 2.592 1.00 98.12 106 ASP A O 1
ATOM 836 N N . PHE A 1 107 ? -14.121 0.502 4.718 1.00 98.25 107 PHE A N 1
ATOM 837 C CA . PHE A 1 107 ? -12.702 0.271 4.456 1.00 98.25 107 PHE A CA 1
ATOM 838 C C . PHE A 1 107 ? -12.476 -0.916 3.513 1.00 98.25 107 PHE A C 1
ATOM 840 O O . PHE A 1 107 ? -11.667 -0.811 2.589 1.00 98.25 107 PHE A O 1
ATOM 847 N N . VAL A 1 108 ? -13.192 -2.023 3.714 1.00 97.94 108 VAL A N 1
ATOM 848 C CA . VAL A 1 108 ? -13.106 -3.217 2.865 1.00 97.94 108 VAL A CA 1
ATOM 849 C C . VAL A 1 108 ? -13.621 -2.908 1.460 1.00 97.94 108 VAL A C 1
ATOM 851 O O . VAL A 1 108 ? -12.950 -3.252 0.489 1.00 97.94 108 VAL A O 1
ATOM 854 N N . ALA A 1 109 ? -14.736 -2.185 1.325 1.00 98.25 109 ALA A N 1
ATOM 855 C CA . ALA A 1 109 ? -15.259 -1.756 0.028 1.00 98.25 109 ALA A CA 1
ATOM 856 C C . ALA A 1 109 ? -14.269 -0.849 -0.728 1.00 98.25 109 ALA A C 1
ATOM 858 O O . ALA A 1 109 ? -14.086 -0.978 -1.942 1.00 98.25 109 ALA A O 1
ATOM 859 N N . GLN A 1 110 ? -13.578 0.047 -0.020 1.00 98.38 110 GLN A N 1
ATOM 860 C CA . GLN A 1 110 ? -12.522 0.880 -0.597 1.00 98.38 110 GLN A CA 1
ATOM 861 C C . GLN A 1 110 ? -11.310 0.041 -1.027 1.00 98.38 110 GLN A C 1
ATOM 863 O O . GLN A 1 110 ? -10.916 0.082 -2.194 1.00 98.38 110 GLN A O 1
ATOM 868 N N . ALA A 1 111 ? -10.732 -0.734 -0.105 1.00 98.56 111 ALA A N 1
ATOM 869 C CA . ALA A 1 111 ? -9.537 -1.543 -0.346 1.00 98.56 111 ALA A CA 1
ATOM 870 C C . ALA A 1 111 ? -9.767 -2.653 -1.385 1.00 98.56 111 ALA A C 1
ATOM 872 O O . ALA A 1 111 ? -8.826 -3.039 -2.078 1.00 98.56 111 ALA A O 1
ATOM 873 N N . GLY A 1 112 ? -11.014 -3.103 -1.556 1.00 98.44 112 GLY A N 1
ATOM 874 C CA . GLY A 1 112 ? -11.421 -4.092 -2.555 1.00 98.44 112 GLY A CA 1
ATOM 875 C C . GLY A 1 112 ? -11.069 -3.712 -3.996 1.00 98.44 112 GLY A C 1
ATOM 876 O O . GLY A 1 112 ? -10.947 -4.592 -4.842 1.00 98.44 112 GLY A O 1
ATOM 877 N N . GLY A 1 113 ? -10.795 -2.432 -4.280 1.00 98.62 113 GLY A N 1
ATOM 878 C CA . GLY A 1 113 ? -10.252 -2.002 -5.573 1.00 98.62 113 GLY A CA 1
ATOM 879 C C . GLY A 1 113 ? -8.908 -2.653 -5.929 1.00 98.62 113 GLY A C 1
ATOM 880 O O . GLY A 1 113 ? -8.521 -2.644 -7.092 1.00 98.62 113 GLY A O 1
ATOM 881 N N . LEU A 1 114 ? -8.197 -3.244 -4.964 1.00 98.69 114 LEU A N 1
ATOM 882 C CA . LEU A 1 114 ? -6.977 -4.015 -5.214 1.00 98.69 114 LEU A CA 1
ATOM 883 C C . LEU A 1 114 ? -7.221 -5.383 -5.879 1.00 98.69 114 LEU A C 1
ATOM 885 O O . LEU A 1 114 ? -6.287 -5.923 -6.476 1.00 98.69 114 LEU A O 1
ATOM 889 N N . GLY A 1 115 ? -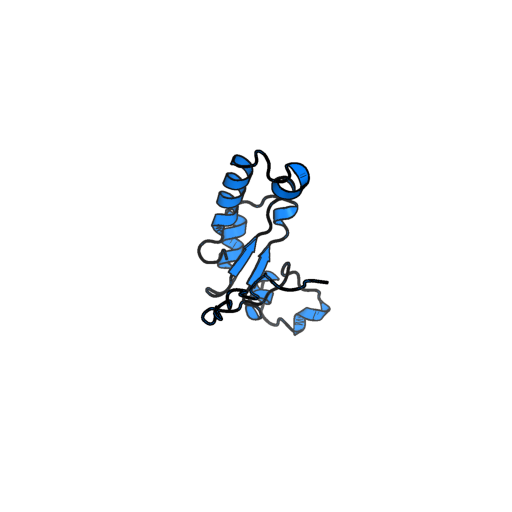8.437 -5.935 -5.792 1.00 98.31 115 GLY A N 1
ATOM 890 C CA . GLY A 1 115 ? -8.782 -7.254 -6.334 1.00 98.31 115 GLY A CA 1
ATOM 891 C C . GLY A 1 115 ? -7.825 -8.355 -5.864 1.00 98.31 115 GLY A C 1
ATOM 892 O O . GLY A 1 115 ? -7.432 -8.387 -4.700 1.00 98.31 115 GLY A O 1
ATOM 893 N N . GLU A 1 116 ? -7.377 -9.196 -6.800 1.00 97.62 116 GLU A N 1
ATOM 894 C CA . GLU A 1 116 ? -6.442 -10.315 -6.563 1.00 97.62 116 GLU A CA 1
ATOM 895 C C . GLU A 1 116 ? -5.079 -9.900 -5.979 1.00 97.62 116 GLU A C 1
ATOM 897 O O . GLU A 1 116 ? -4.301 -10.742 -5.532 1.00 97.62 116 GLU A O 1
ATOM 902 N N . LYS A 1 117 ? -4.763 -8.599 -5.982 1.00 98.19 117 LYS A N 1
ATOM 903 C CA . LYS A 1 117 ? -3.519 -8.066 -5.414 1.00 98.19 117 LYS A CA 1
ATOM 904 C C . LYS A 1 117 ? -3.650 -7.701 -3.942 1.00 98.19 117 LYS A C 1
ATOM 906 O O . LYS A 1 117 ? -2.675 -7.230 -3.365 1.00 98.19 117 LYS A O 1
ATOM 911 N N . LEU A 1 118 ? -4.820 -7.860 -3.329 1.00 97.62 118 LEU A N 1
ATOM 912 C CA . LEU A 1 118 ? -4.984 -7.710 -1.887 1.00 97.62 118 LEU A CA 1
ATOM 913 C C . LEU A 1 118 ? -4.535 -8.999 -1.178 1.00 97.62 118 LEU A C 1
ATOM 915 O O . LEU A 1 118 ? -5.188 -10.028 -1.325 1.00 97.62 118 LEU A O 1
ATOM 919 N N . GLY A 1 119 ? -3.461 -8.923 -0.379 1.00 88.38 119 GLY A N 1
ATOM 920 C CA . GLY A 1 119 ? -2.939 -10.046 0.425 1.00 88.38 119 GLY A CA 1
ATOM 921 C C . GLY A 1 119 ? -1.709 -10.730 -0.152 1.00 88.38 119 GLY A C 1
ATOM 922 O O . GLY A 1 119 ? -1.856 -11.513 -1.112 1.00 88.38 119 GLY A O 1
#

Secondary structure (DSSP, 8-state):
-----------------------EEE-----GGGGGGS---SSHHHHHHTT-SEEEE-GGGTS---HHHHHHHHHTS-TT-EEEEPPPHIIIIISTTSS-HHHHHHHHHHHGGGGGGB-

Radius of gyration: 20.17 Å; Cα contacts (8 Å, |Δi|>4): 144; chains: 1; bounding box: 39×44×63 Å

pLDDT: mean 91.39, std 13.64, range [43.0, 98.81]

Mean predicted aligned error: 7.53 Å

Nearest PDB structures (foldseek):
  1ztv-assembly1_B  TM=8.085E-01  e=5.619E-05  Enterococcus faecalis V583
  1vpy-assembly1_A  TM=7.654E-01  e=1.457E-04  Enterococcus faecalis V583
  5e9g-assembly1_C  TM=5.583E-01  e=3.181E-01  Pyricularia oryzae 70-15
  1wwk-assembly1_B  TM=4.491E-01  e=5.915E+00  Pyrococcus horikoshii OT3

Foldseek 3Di:
DDDDDDPPCPPPPPDPDDDDDFDEEADQDDDPVCCVVQVDDDDSLLSSLVPGQEYEAPVQQVDADALVVLLVSLVSHDPSHAYEYDHHVCCCPVCVPPPCPVVVVVRCSSNCSNPPRYD

Solvent-accessible surface area (backbone atoms only — not comparable to full-atom values): 7150 Å² total; per-residue (Å²): 140,87,85,87,90,74,84,91,73,72,78,77,78,71,81,70,75,90,70,88,84,72,55,63,41,91,46,50,86,70,57,78,91,50,43,79,85,36,74,57,71,82,53,50,57,37,18,42,41,76,78,37,39,28,35,30,44,56,63,36,29,82,42,88,64,58,30,69,57,34,31,52,54,45,74,48,40,56,88,84,32,28,32,46,73,44,70,38,42,59,44,62,69,72,44,60,68,52,93,38,64,70,62,48,52,54,48,49,61,20,57,52,33,24,54,92,24,54,100

Sequence (119 aa):
MQAGLFPDERPAFAKPPPARIRVGCAGWSLPRALWLAFPAAGTHLQRYAARFNAAEINSSFYRPHQNATYARWAASVPENFHFSVKLPRTITHQQRLAGCAGLLDDFVAQAGGLGEKLG